Protein AF-A0A7X0H4E6-F1 (afdb_monomer_lite)

pLDDT: mean 77.55, std 11.46, range [37.31, 93.31]

Secondary structure (DSSP, 8-state):
---TT--EEETTT--B-TTS-SEEE-TTT--EEETTTTBTEEE--HHHHHHHHHHHHHHHHHHHHHHHHHHHHHHHHHHHHHH-S--HHHHHHHHHHHHHHHHHHHHHHHHHT-

Foldseek 3Di:
DDPPPFFKAFPPPRHTCPPPDQWAADPPPRHTAHNVVRPRIDGPDCVVVVVVVVVVVVVVCVLVVLVVVLVVLQVVLVVVLVVDPDNPVSNVVSVVVSVVSVVVSVVVVVVVVD

Organism: NCBI:txid1385975

Structure (mmCIF, N/CA/C/O backbone):
data_AF-A0A7X0H4E6-F1
#
_entry.id   AF-A0A7X0H4E6-F1
#
loop_
_atom_site.group_PDB
_atom_site.id
_atom_site.type_symbol
_atom_site.label_atom_id
_atom_site.label_alt_id
_atom_site.label_comp_id
_atom_site.label_asym_id
_atom_site.label_entity_id
_atom_site.label_seq_id
_atom_site.pdbx_PDB_ins_code
_atom_site.Cart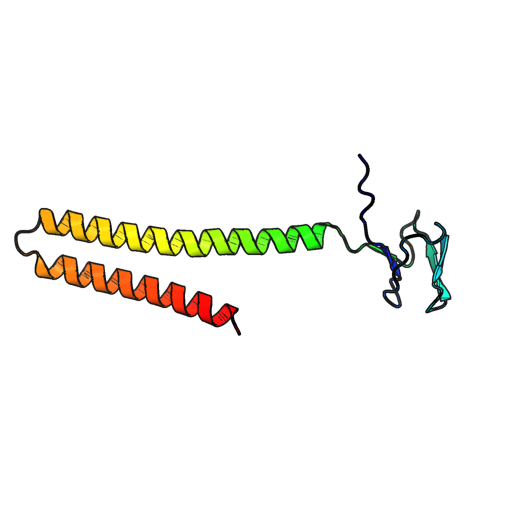n_x
_atom_site.Cartn_y
_atom_site.Cartn_z
_atom_site.occupancy
_atom_site.B_iso_or_equiv
_atom_site.auth_seq_id
_atom_site.auth_comp_id
_atom_site.auth_asym_id
_atom_site.auth_atom_id
_atom_site.pdbx_PDB_model_num
ATOM 1 N N . MET A 1 1 ? -7.866 22.689 16.977 1.00 37.31 1 MET A N 1
ATOM 2 C CA . MET A 1 1 ? -9.101 22.182 16.346 1.00 37.31 1 MET A CA 1
ATOM 3 C C . MET A 1 1 ? -9.160 20.709 16.720 1.00 37.31 1 MET A C 1
ATOM 5 O O . MET A 1 1 ? -8.341 19.957 16.221 1.00 37.31 1 MET A O 1
ATOM 9 N N . LEU A 1 2 ? -9.922 20.361 17.761 1.00 48.38 2 LEU A N 1
ATOM 10 C CA . LEU A 1 2 ? -9.908 19.023 18.371 1.00 48.38 2 LEU A CA 1
ATOM 11 C C . LEU A 1 2 ? -10.544 18.007 17.413 1.00 48.38 2 LEU A C 1
ATOM 13 O O . LEU A 1 2 ? -11.665 18.234 16.965 1.00 48.38 2 LEU A O 1
ATOM 17 N N . ASP A 1 3 ? -9.820 16.925 17.123 1.00 51.00 3 ASP A N 1
ATOM 18 C CA . ASP A 1 3 ? -10.276 15.725 16.415 1.00 51.00 3 ASP A CA 1
ATOM 19 C C . ASP A 1 3 ? -11.608 15.199 16.984 1.00 51.00 3 ASP A C 1
ATOM 21 O O . ASP A 1 3 ? -11.639 14.440 17.952 1.00 51.00 3 ASP A O 1
ATOM 25 N N . LEU A 1 4 ? -12.725 15.608 16.380 1.00 56.59 4 LEU A N 1
ATOM 26 C CA . LEU A 1 4 ? -14.084 15.156 16.707 1.00 56.59 4 LEU A CA 1
ATOM 27 C C . LEU A 1 4 ? -14.466 13.832 16.015 1.00 56.59 4 LEU A C 1
ATOM 29 O O . LEU A 1 4 ? -15.597 13.384 16.159 1.00 56.59 4 LEU A O 1
ATOM 33 N N . ASP A 1 5 ? -13.532 13.184 15.312 1.00 58.03 5 ASP A N 1
ATOM 34 C CA . ASP A 1 5 ? -13.772 11.973 14.505 1.00 58.03 5 ASP A CA 1
ATOM 35 C C . ASP A 1 5 ? -13.146 10.695 15.098 1.00 58.03 5 ASP A C 1
ATOM 37 O O . ASP A 1 5 ? -12.964 9.680 14.420 1.00 58.03 5 ASP A O 1
ATOM 41 N N . ALA A 1 6 ? -12.790 10.706 16.385 1.00 63.75 6 ALA A N 1
ATOM 42 C CA . ALA A 1 6 ? -12.389 9.481 17.066 1.00 63.75 6 ALA A CA 1
ATOM 43 C C . ALA A 1 6 ? -13.627 8.597 17.284 1.00 63.75 6 ALA A C 1
ATOM 45 O O . ALA A 1 6 ? -14.339 8.752 18.274 1.00 63.75 6 ALA A O 1
ATOM 46 N N . LYS A 1 7 ? -13.881 7.659 16.363 1.00 74.06 7 LYS A N 1
ATOM 47 C CA . LYS A 1 7 ? -14.930 6.643 16.527 1.00 74.06 7 LYS A CA 1
ATOM 48 C C . LYS A 1 7 ? -14.645 5.803 17.769 1.00 74.06 7 LYS A C 1
ATOM 50 O O . LYS A 1 7 ? -13.640 5.085 17.840 1.00 74.06 7 LYS A O 1
ATOM 55 N N . VAL A 1 8 ? -15.537 5.894 18.750 1.00 82.69 8 VAL A N 1
ATOM 56 C CA . VAL A 1 8 ? -15.449 5.123 19.989 1.00 82.69 8 VAL A CA 1
ATOM 57 C C . VAL A 1 8 ? -16.483 4.015 19.952 1.00 82.69 8 VAL A C 1
ATOM 59 O O . VAL A 1 8 ? -17.667 4.273 19.797 1.00 82.69 8 VAL A O 1
ATOM 62 N N . SER A 1 9 ? -16.029 2.780 20.113 1.00 89.06 9 SER A N 1
ATOM 63 C CA . SER A 1 9 ? -16.882 1.589 20.132 1.00 89.06 9 SER A CA 1
ATOM 64 C C . SER A 1 9 ? -16.797 0.894 21.487 1.00 89.06 9 SER A C 1
ATOM 66 O O . SER A 1 9 ? -15.818 1.046 22.219 1.00 89.06 9 SER A O 1
ATOM 68 N N . CYS A 1 10 ? -17.830 0.141 21.856 1.00 89.19 10 CYS A N 1
ATOM 69 C CA . CYS A 1 10 ? -17.799 -0.687 23.056 1.00 89.19 10 CYS A CA 1
ATOM 70 C C . CYS A 1 10 ? -16.769 -1.809 22.890 1.00 89.19 10 CYS A C 1
ATOM 72 O O . CYS A 1 10 ? -16.801 -2.536 21.900 1.00 89.19 10 CYS A O 1
ATOM 74 N N . SER A 1 11 ? -15.912 -2.018 23.891 1.00 89.25 11 SER A N 1
ATOM 75 C CA . SER A 1 11 ? -14.872 -3.052 23.823 1.00 89.25 11 SER A CA 1
ATOM 76 C C . SER A 1 11 ? -15.406 -4.487 23.856 1.00 89.25 11 SER A C 1
ATOM 78 O O . SER A 1 11 ? -14.654 -5.412 23.576 1.00 89.25 11 SER A O 1
ATOM 80 N N . ASN A 1 12 ? -16.669 -4.682 24.251 1.00 90.00 12 ASN A N 1
ATOM 81 C CA . ASN A 1 12 ? -17.267 -6.007 24.411 1.00 90.00 12 ASN A CA 1
ATOM 82 C C . ASN A 1 12 ? -18.046 -6.459 23.166 1.00 90.00 12 ASN A C 1
ATOM 84 O O . ASN A 1 12 ? -17.855 -7.571 22.692 1.00 90.00 12 ASN A O 1
ATOM 88 N N . CYS A 1 13 ? -18.917 -5.601 22.626 1.00 89.94 13 CYS A N 1
ATOM 89 C CA . CYS A 1 13 ? -19.762 -5.943 21.474 1.00 89.94 13 CYS A CA 1
ATOM 90 C C . CYS A 1 13 ? -19.438 -5.161 20.194 1.00 89.94 13 CYS A C 1
ATOM 92 O O . CYS A 1 13 ? -20.022 -5.445 19.154 1.00 89.94 13 CYS A O 1
ATOM 94 N N . GLY A 1 14 ? -18.555 -4.158 20.250 1.00 86.81 14 GLY A N 1
ATOM 95 C CA . GLY A 1 14 ? -18.227 -3.316 19.097 1.00 86.81 14 GLY A CA 1
ATOM 96 C C . GLY A 1 14 ? -19.294 -2.281 18.723 1.00 86.81 14 GLY A C 1
ATOM 97 O O . GLY A 1 14 ? -19.115 -1.586 17.727 1.00 86.81 14 GLY A O 1
ATOM 98 N N . TYR A 1 15 ? -20.376 -2.146 19.503 1.00 85.62 15 TYR A N 1
ATOM 99 C CA . TYR A 1 15 ? -21.421 -1.145 19.255 1.00 85.62 15 TYR A CA 1
ATOM 100 C C . TYR A 1 15 ? -20.844 0.274 19.251 1.00 85.62 15 TYR A C 1
ATOM 102 O O . TYR A 1 15 ? -20.008 0.602 20.098 1.00 85.62 15 TYR A O 1
ATOM 110 N N . ASP A 1 16 ? -21.299 1.106 18.316 1.00 86.88 16 ASP A N 1
ATOM 111 C CA . ASP A 1 16 ? -20.844 2.487 18.181 1.00 86.88 16 ASP A CA 1
ATOM 112 C C . ASP A 1 16 ? -21.379 3.342 19.340 1.00 86.88 16 ASP A C 1
ATOM 114 O O . ASP A 1 16 ? -22.585 3.493 19.530 1.00 86.88 16 ASP A O 1
ATOM 118 N N . LEU A 1 17 ? -20.464 3.882 20.144 1.00 85.69 17 LEU A N 1
ATOM 119 C CA . LEU A 1 17 ? -20.763 4.756 21.275 1.00 85.69 17 LEU A CA 1
ATOM 120 C C . LEU A 1 17 ? -20.609 6.239 20.890 1.00 85.69 17 LEU A C 1
ATOM 122 O O . LEU A 1 17 ? -20.469 7.102 21.761 1.00 85.69 17 LEU A O 1
ATOM 126 N N . MET A 1 18 ? -20.630 6.576 19.599 1.00 82.69 18 MET A N 1
ATOM 127 C CA . MET A 1 18 ? -20.729 7.968 19.174 1.00 82.69 18 MET A CA 1
ATOM 128 C C . MET A 1 18 ? -22.097 8.564 19.534 1.00 82.69 18 MET A C 1
ATOM 130 O O . MET A 1 18 ? -23.149 8.003 19.240 1.00 82.69 18 MET A O 1
ATOM 134 N N . GLY A 1 19 ? -22.081 9.735 20.176 1.00 79.44 19 GLY A N 1
ATOM 135 C CA . GLY A 1 19 ? -23.291 10.490 20.524 1.00 79.44 19 GLY A CA 1
ATOM 136 C C . GLY A 1 19 ? -24.023 10.036 21.793 1.00 79.44 19 GLY A C 1
ATOM 137 O O . GLY A 1 19 ? -25.023 10.654 22.151 1.00 79.44 19 GLY A O 1
ATOM 138 N N . VAL A 1 20 ? -23.539 9.009 22.503 1.00 80.06 20 VAL A N 1
ATOM 139 C CA . VAL A 1 20 ? -24.081 8.624 23.820 1.00 80.06 20 VAL A CA 1
ATOM 140 C C . VAL A 1 20 ? -23.412 9.392 24.968 1.00 80.06 20 VAL A C 1
ATOM 142 O O . VAL A 1 20 ? -22.406 10.081 24.787 1.00 80.06 20 VAL A O 1
ATOM 145 N N . ALA A 1 21 ? -23.990 9.295 26.171 1.00 83.25 21 ALA A N 1
ATOM 146 C CA . ALA A 1 21 ? -23.468 9.939 27.376 1.00 83.25 21 ALA A CA 1
ATOM 147 C C . ALA A 1 21 ? -22.007 9.542 27.657 1.00 83.25 21 ALA A C 1
ATOM 149 O O . ALA A 1 21 ? -21.593 8.427 27.336 1.00 83.25 21 ALA A O 1
ATOM 150 N N . ARG A 1 22 ? -21.241 10.448 28.290 1.00 84.38 22 ARG A N 1
ATOM 151 C CA . ARG A 1 22 ? -19.809 10.261 28.611 1.00 84.38 22 ARG A CA 1
ATOM 152 C C . ARG A 1 22 ? -19.522 9.010 29.438 1.00 84.38 22 ARG A C 1
ATOM 154 O O . ARG A 1 22 ? -18.460 8.419 29.302 1.00 84.38 22 ARG A O 1
ATOM 161 N N . GLU A 1 23 ? -20.469 8.605 30.261 1.00 89.94 23 GLU A N 1
ATOM 162 C CA . GLU A 1 23 ? -20.406 7.420 31.100 1.00 89.94 23 GLU A CA 1
ATOM 163 C C . GLU A 1 23 ? -21.764 6.726 31.061 1.00 89.94 23 GLU A C 1
ATOM 165 O O . GLU A 1 23 ? -22.802 7.370 30.880 1.00 89.94 23 GLU A O 1
ATOM 170 N N . GLY A 1 24 ? -21.772 5.405 31.200 1.00 91.25 24 GLY A N 1
ATOM 171 C CA . GLY A 1 24 ? -23.021 4.663 31.173 1.00 91.25 24 GLY A CA 1
ATOM 172 C C . GLY A 1 24 ? -22.842 3.169 30.981 1.00 91.25 24 GLY A C 1
ATOM 173 O O . GLY A 1 24 ? -21.812 2.580 31.314 1.00 91.25 24 GLY A O 1
ATOM 174 N N . ARG A 1 25 ? -23.894 2.537 30.463 1.00 93.31 25 ARG A N 1
ATOM 175 C CA . ARG A 1 25 ? -23.877 1.136 30.043 1.00 93.31 25 ARG A CA 1
ATOM 176 C C . ARG A 1 25 ? -24.159 1.057 28.555 1.00 93.31 25 ARG A C 1
ATOM 178 O O . ARG A 1 25 ? -25.000 1.792 28.046 1.00 93.31 25 ARG A O 1
ATOM 185 N N . CYS A 1 26 ? -23.462 0.157 27.876 1.00 91.50 26 CYS A N 1
ATOM 186 C CA . CYS A 1 26 ? -23.710 -0.126 26.474 1.00 91.50 26 CYS A CA 1
ATOM 187 C C . CYS A 1 26 ? -25.156 -0.637 26.300 1.00 91.50 26 CYS A C 1
ATOM 189 O O . CYS A 1 26 ? -25.544 -1.545 27.039 1.00 91.50 26 CYS A O 1
ATOM 191 N N . PRO A 1 27 ? -25.942 -0.095 25.351 1.00 89.81 27 PRO A N 1
ATOM 192 C CA . PRO A 1 27 ? -27.335 -0.502 25.147 1.00 89.81 27 PRO A CA 1
ATOM 193 C C . PRO A 1 27 ? -27.473 -1.946 24.645 1.00 89.81 27 PRO A C 1
ATOM 195 O O . PRO A 1 27 ? -28.461 -2.597 24.955 1.00 89.81 27 PRO A O 1
ATOM 198 N N . GLU A 1 28 ? -26.466 -2.460 23.935 1.00 92.12 28 GLU A N 1
ATOM 199 C CA . GLU A 1 28 ? -26.485 -3.818 23.378 1.00 92.12 28 GLU A CA 1
ATOM 200 C C . GLU A 1 28 ? -26.085 -4.884 24.404 1.00 92.12 28 GLU A C 1
ATOM 202 O O . GLU A 1 28 ? -26.769 -5.886 24.581 1.00 92.12 28 GLU A O 1
ATOM 207 N N . CYS A 1 29 ? -24.957 -4.686 25.094 1.00 92.88 29 CYS A N 1
ATOM 208 C CA . CYS A 1 29 ? -24.376 -5.720 25.961 1.00 92.88 29 CYS A CA 1
ATOM 209 C C . CYS A 1 29 ? -24.438 -5.403 27.461 1.00 92.88 29 CYS A C 1
ATOM 211 O O . CYS A 1 29 ? -24.008 -6.213 28.278 1.00 92.88 29 CYS A O 1
ATOM 213 N N . GLY A 1 30 ? -24.902 -4.212 27.847 1.00 93.00 30 GLY A N 1
ATOM 214 C CA . GLY A 1 30 ? -24.988 -3.784 29.246 1.00 93.00 30 GLY A CA 1
ATOM 215 C C . GLY A 1 30 ? -23.646 -3.485 29.928 1.00 93.00 30 GLY A C 1
ATOM 216 O O . GLY A 1 30 ? -23.641 -3.098 31.102 1.00 93.00 30 GLY A O 1
ATOM 217 N N . GLN A 1 31 ? -22.519 -3.631 29.221 1.00 92.94 31 GLN A N 1
ATOM 218 C CA . GLN A 1 31 ? -21.179 -3.382 29.754 1.00 92.94 31 GLN A CA 1
ATOM 219 C C . GLN A 1 31 ? -21.033 -1.918 30.172 1.00 92.94 31 GLN A C 1
ATOM 221 O O . GLN A 1 31 ? -21.395 -1.010 29.421 1.00 92.94 31 GLN A O 1
ATOM 226 N N . ARG A 1 32 ? -20.490 -1.682 31.370 1.00 92.06 32 ARG A N 1
ATOM 227 C CA . ARG A 1 32 ? -20.173 -0.326 31.829 1.00 92.06 32 ARG A CA 1
ATOM 228 C C . ARG A 1 32 ? -19.035 0.258 31.003 1.00 92.06 32 ARG A C 1
ATOM 230 O O . ARG A 1 32 ? -18.029 -0.414 30.782 1.00 92.06 32 ARG A O 1
ATOM 237 N N . TYR A 1 33 ? -19.199 1.507 30.593 1.00 90.75 33 TYR A N 1
ATOM 238 C CA . TYR A 1 33 ? -18.177 2.251 29.879 1.00 90.75 33 TYR A CA 1
ATOM 239 C C . TYR A 1 33 ? -18.029 3.658 30.462 1.00 90.75 33 TYR A C 1
ATOM 241 O O . TYR A 1 33 ? -18.989 4.245 30.965 1.00 90.75 33 TYR A O 1
ATOM 249 N N . ASP A 1 34 ? -16.816 4.188 30.372 1.00 90.31 34 ASP A N 1
ATOM 250 C CA . ASP A 1 34 ? -16.473 5.555 30.746 1.00 90.31 34 ASP A CA 1
ATOM 251 C C . ASP A 1 34 ? -15.527 6.117 29.680 1.00 90.31 34 ASP A C 1
ATOM 253 O O . ASP A 1 34 ? -14.389 5.667 29.529 1.00 90.31 34 ASP A O 1
ATOM 257 N N . LEU A 1 35 ? -16.018 7.086 28.908 1.00 84.44 35 LEU A N 1
ATOM 258 C CA . LEU A 1 35 ? -15.289 7.729 27.817 1.00 84.44 35 LEU A CA 1
ATOM 259 C C . LEU A 1 35 ? -14.174 8.652 28.326 1.00 84.44 35 LEU A C 1
ATOM 261 O O . LEU A 1 35 ? -13.187 8.848 27.612 1.00 84.44 35 LEU A O 1
ATOM 265 N N . ALA A 1 36 ? -14.309 9.211 29.534 1.00 84.12 36 ALA A N 1
ATOM 266 C CA . ALA A 1 36 ? -13.309 10.090 30.136 1.00 84.12 36 ALA A CA 1
ATOM 267 C C . ALA A 1 36 ? -12.109 9.287 30.651 1.00 84.12 36 ALA A C 1
ATOM 269 O O . ALA A 1 36 ? -10.964 9.679 30.427 1.00 84.12 36 ALA A O 1
ATOM 270 N N . LEU A 1 37 ? -12.376 8.138 31.277 1.00 84.69 37 LEU A N 1
ATOM 271 C CA . LEU A 1 37 ? -11.345 7.218 31.766 1.00 84.69 37 LEU A CA 1
ATOM 272 C C . LEU A 1 37 ? -10.879 6.204 30.707 1.00 84.69 37 LEU A C 1
ATOM 274 O O . LEU A 1 37 ? -9.875 5.525 30.905 1.00 84.69 37 LEU A O 1
ATOM 278 N N . GLY A 1 38 ? -11.582 6.093 29.575 1.00 82.06 38 GLY A N 1
ATOM 279 C CA . GLY A 1 38 ? -11.296 5.102 28.534 1.00 82.06 38 GLY A CA 1
ATOM 280 C C . GLY A 1 38 ? -11.622 3.662 28.947 1.00 82.06 38 GLY A C 1
ATOM 281 O O . GLY A 1 38 ? -11.087 2.723 28.362 1.00 82.06 38 GLY A O 1
ATOM 282 N N . MET A 1 39 ? -12.484 3.465 29.948 1.00 86.06 39 MET A N 1
ATOM 283 C CA . MET A 1 39 ? -12.888 2.137 30.411 1.00 86.06 39 MET A CA 1
ATOM 284 C C . MET A 1 39 ? -14.006 1.564 29.542 1.00 86.06 39 MET A C 1
ATOM 286 O O . MET A 1 39 ? -14.980 2.249 29.239 1.00 86.06 39 MET A O 1
ATOM 290 N N . GLY A 1 40 ? -13.896 0.283 29.178 1.00 81.56 40 GLY A N 1
ATOM 291 C CA . GLY A 1 40 ? -14.950 -0.433 28.447 1.00 81.56 40 GLY A CA 1
ATOM 292 C C . GLY A 1 40 ? -15.140 0.024 26.996 1.00 81.56 40 GLY A C 1
ATOM 293 O O . GLY A 1 40 ? -16.168 -0.280 26.384 1.00 81.56 40 GLY A O 1
ATOM 294 N N . VAL A 1 41 ? -14.163 0.752 26.441 1.00 86.31 41 VAL A N 1
ATOM 295 C CA . VAL A 1 41 ? -14.209 1.276 25.076 1.00 86.31 41 VAL A CA 1
ATOM 296 C C . VAL A 1 41 ? -12.958 0.939 24.279 1.00 86.31 41 VAL A C 1
ATOM 298 O O . VAL A 1 41 ? -11.836 0.976 24.779 1.00 86.31 41 VAL A O 1
ATOM 301 N N . THR A 1 42 ? -13.155 0.653 23.001 1.00 83.94 42 THR A N 1
ATOM 302 C CA . THR A 1 42 ? -12.111 0.569 21.988 1.00 83.94 42 THR A CA 1
ATOM 303 C C . THR A 1 42 ? -12.103 1.876 21.216 1.00 83.94 42 THR A C 1
ATOM 305 O O . THR A 1 42 ? -13.057 2.217 20.515 1.00 83.94 42 THR A O 1
ATOM 308 N N . LYS A 1 43 ? -11.015 2.638 21.340 1.00 73.00 43 LYS A N 1
ATOM 309 C CA . LYS A 1 43 ? -10.760 3.741 20.416 1.00 73.00 43 LYS A CA 1
ATOM 310 C C . LYS A 1 43 ? -10.292 3.112 19.112 1.00 73.00 43 LYS A C 1
ATOM 312 O O . LYS A 1 43 ? -9.190 2.563 19.067 1.00 73.00 43 LYS A O 1
ATOM 317 N N . VAL A 1 44 ? -11.114 3.177 18.066 1.00 65.06 44 VAL A N 1
ATOM 318 C CA . VAL A 1 44 ? -10.636 2.887 16.711 1.00 65.06 44 VAL A CA 1
ATOM 319 C C . VAL A 1 44 ? -9.706 4.041 16.370 1.00 65.06 44 VAL A C 1
ATOM 321 O O . VAL A 1 44 ? -10.136 5.127 15.993 1.00 65.06 44 VAL A O 1
ATOM 324 N N . SER A 1 45 ? -8.425 3.850 16.677 1.00 57.03 45 SER A N 1
ATOM 325 C CA . SER A 1 45 ? -7.428 4.905 16.587 1.00 57.03 45 SER A CA 1
ATOM 326 C C . SER A 1 45 ? -7.370 5.398 15.148 1.00 57.03 45 SER A C 1
ATOM 328 O O . SER A 1 45 ? -7.210 4.597 14.226 1.00 57.03 45 SER A O 1
ATOM 330 N N . ALA A 1 46 ? -7.445 6.714 14.951 1.00 56.91 46 ALA A N 1
ATOM 331 C CA . ALA A 1 46 ? -7.197 7.356 13.661 1.00 56.91 46 ALA A CA 1
ATOM 332 C C . ALA A 1 46 ? -5.854 6.912 13.033 1.00 56.91 46 ALA A C 1
ATOM 334 O O . ALA A 1 46 ? -5.686 6.957 11.814 1.00 56.91 46 ALA A O 1
ATOM 335 N N . ASN A 1 47 ? -4.930 6.371 13.841 1.00 52.06 47 ASN A N 1
ATOM 336 C CA . ASN A 1 47 ? -3.707 5.727 13.370 1.00 52.06 47 ASN A CA 1
ATOM 337 C C . ASN A 1 47 ? -3.949 4.506 12.464 1.00 52.06 47 ASN A C 1
ATOM 339 O O . ASN A 1 47 ? -3.110 4.229 11.615 1.00 52.06 47 ASN A O 1
ATOM 343 N N . MET A 1 48 ? -5.079 3.800 12.570 1.00 51.59 48 MET A N 1
ATOM 344 C CA . MET A 1 48 ? -5.410 2.698 11.657 1.00 51.59 48 MET A CA 1
ATOM 345 C C . MET A 1 48 ? -5.726 3.216 10.241 1.00 51.59 48 MET A C 1
ATOM 347 O O . MET A 1 48 ? -5.298 2.615 9.258 1.00 51.59 48 MET A O 1
ATOM 351 N N . LEU A 1 49 ? -6.364 4.390 10.122 1.00 55.00 49 LEU A N 1
ATOM 352 C CA . LEU A 1 49 ? -6.512 5.086 8.835 1.00 55.00 49 LEU A CA 1
ATOM 353 C C . LEU A 1 49 ? -5.179 5.654 8.324 1.00 55.00 49 LEU A C 1
ATOM 355 O O . LEU A 1 49 ? -4.952 5.696 7.113 1.00 55.00 49 LEU A O 1
ATOM 359 N N . ALA A 1 50 ? -4.286 6.078 9.224 1.00 53.91 50 ALA A N 1
ATOM 360 C CA . ALA A 1 50 ? -2.940 6.509 8.849 1.00 53.91 50 ALA A CA 1
ATOM 361 C C . ALA A 1 50 ? -2.090 5.340 8.318 1.00 53.91 50 ALA A C 1
ATOM 363 O O . ALA A 1 50 ? -1.363 5.516 7.340 1.00 53.91 50 ALA A O 1
ATOM 364 N N . HIS A 1 51 ? -2.238 4.137 8.886 1.00 54.91 51 HIS A N 1
ATOM 365 C CA . HIS A 1 51 ? -1.559 2.937 8.396 1.00 54.91 51 HIS A CA 1
ATOM 366 C C . HIS A 1 51 ? -2.031 2.567 6.982 1.00 54.91 51 HIS A C 1
ATOM 368 O O . HIS A 1 51 ? -1.209 2.380 6.090 1.00 54.91 51 HIS A O 1
ATOM 374 N N . GLN A 1 52 ? -3.341 2.653 6.723 1.00 59.59 52 GLN A N 1
ATOM 375 C CA . GLN A 1 52 ? -3.907 2.383 5.397 1.00 59.59 52 GLN A CA 1
ATOM 376 C C . GLN A 1 52 ? -3.446 3.375 4.303 1.00 59.59 52 GLN A C 1
ATOM 378 O O . GLN A 1 52 ? -3.448 3.045 3.114 1.00 59.59 52 GLN A O 1
ATOM 383 N N . ARG A 1 53 ? -3.045 4.607 4.663 1.00 57.25 53 ARG A N 1
ATOM 384 C CA . ARG A 1 53 ? -2.408 5.546 3.713 1.00 57.25 53 ARG A CA 1
ATOM 385 C C . ARG A 1 53 ? -0.936 5.216 3.459 1.00 57.25 53 ARG A C 1
ATOM 387 O O . ARG A 1 53 ? -0.468 5.452 2.346 1.00 57.25 53 ARG A O 1
ATOM 394 N N . GLY A 1 54 ? -0.231 4.675 4.454 1.00 58.47 54 GLY A N 1
ATOM 395 C CA . GLY A 1 54 ? 1.171 4.265 4.330 1.00 58.47 54 GLY A CA 1
ATOM 396 C C . GLY A 1 54 ? 1.369 3.165 3.288 1.00 58.47 54 GLY A C 1
ATOM 397 O O . GLY A 1 54 ? 2.274 3.257 2.459 1.00 58.47 54 GLY A O 1
ATOM 398 N N . ASP A 1 55 ? 0.454 2.198 3.245 1.00 66.19 55 ASP A N 1
ATOM 399 C CA . ASP A 1 55 ? 0.549 1.053 2.331 1.00 66.19 55 ASP A CA 1
ATOM 400 C C . ASP A 1 55 ? 0.4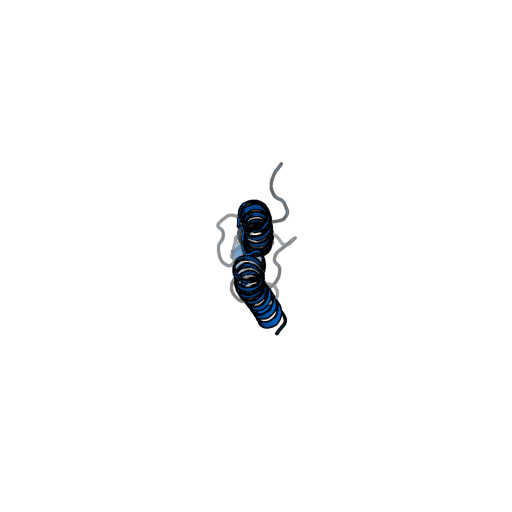87 1.473 0.857 1.00 66.19 55 ASP A C 1
ATOM 402 O O . ASP A 1 55 ? 1.244 0.979 0.018 1.00 66.19 55 ASP A O 1
ATOM 406 N N . LYS A 1 56 ? -0.342 2.476 0.536 1.00 68.31 56 LYS A N 1
ATOM 407 C CA . LYS A 1 56 ? -0.438 3.015 -0.829 1.00 68.31 56 LYS A CA 1
ATOM 408 C C . LYS A 1 56 ? 0.837 3.732 -1.265 1.00 68.31 56 LYS A C 1
ATOM 410 O O . LYS A 1 56 ? 1.188 3.667 -2.440 1.00 68.31 56 LYS A O 1
ATOM 415 N N . ALA A 1 57 ? 1.527 4.410 -0.347 1.00 76.12 57 ALA A N 1
ATOM 416 C CA . ALA A 1 57 ? 2.767 5.117 -0.655 1.00 76.12 57 ALA A CA 1
ATOM 417 C C . ALA A 1 57 ? 3.920 4.138 -0.908 1.00 76.12 57 ALA A C 1
ATOM 419 O O . ALA A 1 57 ? 4.647 4.293 -1.888 1.00 76.12 57 ALA A O 1
ATOM 420 N N . ILE A 1 58 ? 4.042 3.096 -0.081 1.00 77.56 58 ILE A N 1
ATOM 421 C CA . ILE A 1 58 ? 5.033 2.027 -0.274 1.00 77.56 58 ILE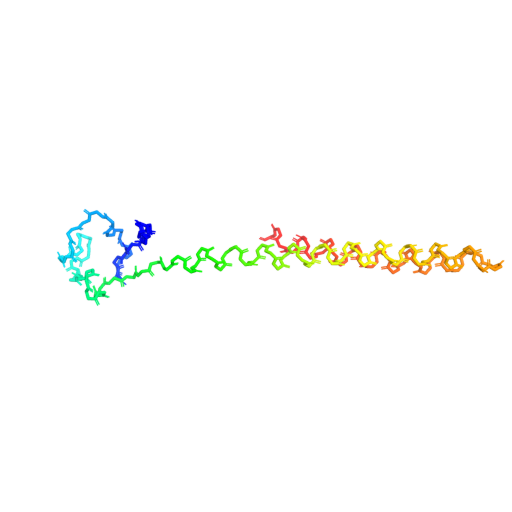 A CA 1
ATOM 422 C C . ILE A 1 58 ? 4.807 1.341 -1.623 1.00 77.56 58 ILE A C 1
ATOM 424 O O . ILE A 1 58 ? 5.759 1.102 -2.370 1.00 77.56 58 ILE A O 1
ATOM 428 N N . TYR A 1 59 ? 3.544 1.095 -1.971 1.00 74.25 59 TYR A N 1
ATOM 429 C CA . TYR A 1 59 ? 3.189 0.525 -3.261 1.00 74.25 59 TYR A CA 1
ATOM 430 C C . TYR A 1 59 ? 3.586 1.423 -4.437 1.00 74.25 59 TYR A C 1
ATOM 432 O O . TYR A 1 59 ? 4.255 0.974 -5.368 1.00 74.25 59 TYR A O 1
ATOM 440 N N . LEU A 1 60 ? 3.235 2.711 -4.372 1.00 78.75 60 LEU A N 1
ATOM 441 C CA . LEU A 1 60 ? 3.577 3.682 -5.411 1.00 78.75 60 LEU A CA 1
ATOM 442 C C . LEU A 1 60 ? 5.094 3.763 -5.609 1.00 78.75 60 LEU A C 1
ATOM 444 O O . LEU A 1 60 ? 5.568 3.675 -6.737 1.00 78.75 60 LEU A O 1
ATOM 448 N N . VAL A 1 61 ? 5.865 3.846 -4.524 1.00 81.00 61 VAL A N 1
ATOM 449 C CA . VAL A 1 61 ? 7.333 3.875 -4.591 1.00 81.00 61 VAL A CA 1
ATOM 450 C C . VAL A 1 61 ? 7.879 2.615 -5.262 1.00 81.00 61 VAL A C 1
ATOM 452 O O . VAL A 1 61 ? 8.768 2.707 -6.108 1.00 81.00 61 VAL A O 1
ATOM 455 N N . LYS A 1 62 ? 7.326 1.440 -4.945 1.00 80.19 62 LYS A N 1
ATOM 456 C CA . LYS A 1 62 ? 7.772 0.168 -5.522 1.00 80.19 62 LYS A CA 1
ATOM 457 C C . LYS A 1 62 ? 7.478 0.083 -7.024 1.00 80.19 62 LYS A C 1
ATOM 459 O O . LYS A 1 62 ? 8.366 -0.283 -7.793 1.00 80.19 62 LYS A O 1
ATOM 464 N N . VAL A 1 63 ? 6.274 0.470 -7.452 1.00 80.38 63 VAL A N 1
ATOM 465 C CA . VAL A 1 63 ? 5.870 0.453 -8.869 1.00 80.38 63 VAL A CA 1
ATOM 466 C C . VAL A 1 63 ? 6.673 1.465 -9.689 1.00 80.38 63 VAL A C 1
ATOM 468 O O . VAL A 1 63 ? 7.241 1.107 -10.723 1.00 80.38 63 VAL A O 1
ATOM 471 N N . TRP A 1 64 ? 6.782 2.710 -9.217 1.00 83.75 64 TRP A N 1
ATOM 472 C CA . TRP A 1 64 ? 7.559 3.745 -9.904 1.00 83.75 64 TRP A CA 1
ATOM 473 C C . TRP A 1 64 ? 9.055 3.424 -9.925 1.00 83.75 64 TRP A C 1
ATOM 475 O O . TRP A 1 64 ? 9.710 3.671 -10.936 1.00 83.75 64 TRP A O 1
ATOM 485 N N . GLY A 1 65 ? 9.586 2.806 -8.866 1.00 84.81 65 GLY A N 1
ATOM 486 C CA . GLY A 1 65 ? 10.970 2.336 -8.818 1.00 84.81 65 GLY A CA 1
ATOM 487 C C . GLY A 1 65 ? 11.280 1.293 -9.897 1.00 84.81 65 GLY A C 1
ATOM 488 O O . GLY A 1 65 ? 12.281 1.423 -10.600 1.00 84.81 65 GLY A O 1
ATOM 489 N N . MET A 1 66 ? 10.402 0.300 -10.090 1.00 82.62 66 MET A N 1
ATOM 490 C CA . MET A 1 66 ? 10.580 -0.709 -11.147 1.00 82.62 66 MET A CA 1
ATOM 491 C C . MET A 1 66 ? 10.453 -0.107 -12.551 1.00 82.62 66 MET A C 1
ATOM 493 O O . MET A 1 66 ? 11.255 -0.424 -13.428 1.00 82.62 66 MET A O 1
ATOM 497 N N . ALA A 1 67 ? 9.481 0.785 -12.761 1.00 80.94 67 ALA A N 1
ATOM 498 C CA . ALA A 1 67 ? 9.300 1.461 -14.044 1.00 80.94 67 ALA A CA 1
ATOM 499 C C . ALA A 1 67 ? 10.519 2.325 -14.411 1.00 80.94 67 ALA A C 1
ATOM 501 O O . ALA A 1 67 ? 11.020 2.249 -15.534 1.00 80.94 67 ALA A O 1
ATOM 502 N N . PHE A 1 68 ? 11.042 3.101 -13.456 1.00 86.44 68 PHE A N 1
ATOM 503 C CA . PHE A 1 68 ? 12.213 3.947 -13.673 1.00 86.44 68 PHE A CA 1
ATOM 504 C C . PHE A 1 68 ? 13.471 3.120 -13.962 1.00 86.44 68 PHE A C 1
ATOM 506 O O . PHE A 1 68 ? 14.223 3.449 -14.877 1.00 86.44 68 PHE A O 1
ATOM 513 N N . ALA A 1 69 ? 13.670 2.010 -13.242 1.00 82.62 69 ALA A N 1
ATOM 514 C CA . ALA A 1 69 ? 14.774 1.087 -13.497 1.00 82.62 69 ALA A CA 1
ATOM 515 C C . ALA A 1 69 ? 14.718 0.500 -14.919 1.00 82.62 69 ALA A C 1
ATOM 517 O O . ALA A 1 69 ? 15.735 0.475 -15.612 1.00 82.62 69 ALA A O 1
ATOM 518 N N . ALA A 1 70 ? 13.532 0.096 -15.389 1.00 80.56 70 ALA A N 1
ATOM 519 C CA . ALA A 1 70 ? 13.360 -0.424 -16.745 1.00 80.56 70 ALA A CA 1
ATOM 520 C C . ALA A 1 70 ? 13.703 0.627 -17.818 1.00 80.56 70 ALA A C 1
ATOM 522 O O . ALA A 1 70 ? 14.436 0.329 -18.763 1.00 80.56 70 ALA A O 1
ATOM 523 N N . VAL A 1 71 ? 13.233 1.870 -17.649 1.00 84.44 71 VAL A N 1
ATOM 524 C CA . VAL A 1 71 ? 13.551 2.983 -18.562 1.00 84.44 71 VAL A CA 1
ATOM 525 C C . VAL A 1 71 ? 15.047 3.303 -18.545 1.00 84.44 71 VAL A C 1
ATOM 527 O O . VAL A 1 71 ? 15.640 3.486 -19.607 1.00 84.44 71 VAL A O 1
ATOM 530 N N . ALA A 1 72 ? 15.679 3.317 -17.369 1.00 84.69 72 ALA A N 1
ATOM 531 C CA . ALA A 1 72 ? 17.114 3.549 -17.240 1.00 84.69 72 ALA A CA 1
ATOM 532 C C . ALA A 1 72 ? 17.936 2.459 -17.949 1.00 84.69 72 ALA A C 1
ATOM 534 O O . ALA A 1 72 ? 18.855 2.784 -18.698 1.00 84.69 72 ALA A O 1
ATOM 535 N N . CYS A 1 73 ? 17.581 1.179 -17.788 1.00 82.25 73 CYS A N 1
ATOM 536 C CA . CYS A 1 73 ? 18.247 0.079 -18.490 1.00 82.25 73 CYS A CA 1
ATOM 537 C C . CYS A 1 73 ? 18.115 0.190 -20.016 1.00 82.25 73 CYS A C 1
ATOM 539 O O . CYS A 1 73 ? 19.106 0.006 -20.723 1.00 82.25 73 CYS A O 1
ATOM 541 N N . LEU A 1 74 ? 16.925 0.527 -20.527 1.00 79.62 74 LEU A N 1
ATOM 542 C CA . LEU A 1 74 ? 16.713 0.750 -21.962 1.00 79.62 74 LEU A CA 1
ATOM 543 C C . LEU A 1 74 ? 17.516 1.950 -22.477 1.00 79.62 74 LEU A C 1
ATOM 545 O O . LEU A 1 74 ? 18.148 1.857 -23.528 1.00 79.62 74 LEU A O 1
ATOM 549 N N . GLY A 1 75 ? 17.538 3.050 -21.721 1.00 82.12 75 GLY A N 1
ATOM 550 C CA . GLY A 1 75 ? 18.311 4.244 -22.055 1.00 82.12 75 GLY A CA 1
ATOM 551 C C . GLY A 1 75 ? 19.813 3.966 -22.116 1.00 82.12 75 GLY A C 1
ATOM 552 O O . GLY A 1 75 ? 20.460 4.322 -23.097 1.00 82.12 75 GLY A O 1
ATOM 553 N N . ILE A 1 76 ? 20.359 3.266 -21.115 1.00 82.75 76 ILE A N 1
ATOM 554 C CA . ILE A 1 76 ? 21.779 2.886 -21.066 1.00 82.75 76 ILE A CA 1
ATOM 555 C C . ILE A 1 76 ? 22.123 1.915 -22.203 1.00 82.75 76 ILE A C 1
ATOM 557 O O . ILE A 1 76 ? 23.132 2.106 -22.877 1.00 82.75 76 ILE A O 1
ATOM 561 N N . GLY A 1 77 ? 21.282 0.908 -22.462 1.00 75.44 77 GLY A N 1
ATOM 562 C CA . GLY A 1 77 ? 21.480 -0.028 -23.573 1.00 75.44 77 GLY A CA 1
ATOM 563 C C . GLY A 1 77 ? 21.468 0.664 -24.939 1.00 75.44 77 GLY A C 1
ATOM 564 O O . GLY A 1 77 ? 22.320 0.382 -25.781 1.00 75.44 77 GLY A O 1
ATOM 565 N N . GLY A 1 78 ? 20.558 1.624 -25.134 1.00 77.44 78 GLY A N 1
ATOM 566 C CA . GLY A 1 78 ? 20.514 2.465 -26.329 1.00 77.44 78 GLY A CA 1
ATOM 567 C C . GLY A 1 78 ? 21.758 3.344 -26.478 1.00 77.44 78 GLY A C 1
ATOM 568 O O . GLY A 1 78 ? 22.350 3.383 -27.554 1.00 77.44 78 GLY A O 1
ATOM 569 N N . LEU A 1 79 ? 22.204 3.991 -25.393 1.00 82.62 79 LEU A N 1
ATOM 570 C CA . LEU A 1 79 ? 23.407 4.830 -25.400 1.00 82.62 79 LEU A CA 1
ATOM 571 C C . LEU A 1 79 ? 24.665 4.020 -25.740 1.00 82.62 79 LEU A C 1
ATOM 573 O O . LEU A 1 79 ? 25.469 4.439 -26.567 1.00 82.62 79 LEU A O 1
ATOM 577 N N . LEU A 1 80 ? 24.816 2.840 -25.133 1.00 77.94 80 LEU A N 1
ATOM 578 C CA . LEU A 1 80 ? 25.935 1.935 -25.400 1.00 77.94 80 LEU A CA 1
ATOM 579 C C . LEU A 1 80 ? 25.927 1.425 -26.848 1.00 77.94 80 LEU A C 1
ATOM 581 O O . LEU A 1 80 ? 26.992 1.260 -27.440 1.00 77.94 80 LEU A O 1
ATOM 585 N N . SER A 1 81 ? 24.746 1.235 -27.443 1.00 76.69 81 SER A N 1
ATOM 586 C CA . SER A 1 81 ? 24.614 0.834 -28.847 1.00 76.69 81 SER A CA 1
ATOM 587 C C . SER A 1 81 ? 25.073 1.908 -29.837 1.00 76.69 81 SER A C 1
ATOM 589 O O . SER A 1 81 ? 25.413 1.560 -30.964 1.00 76.69 81 SER A O 1
ATOM 591 N N . LEU A 1 82 ? 25.081 3.190 -29.454 1.00 81.31 82 LEU A N 1
ATOM 592 C CA . LEU A 1 82 ? 25.593 4.274 -30.304 1.00 81.31 82 LEU A CA 1
ATOM 593 C C . LEU A 1 82 ? 27.127 4.327 -30.324 1.00 81.31 82 LEU A C 1
ATOM 595 O O . LEU A 1 82 ? 27.707 4.946 -31.212 1.00 81.31 82 LEU A O 1
ATOM 599 N N . VAL A 1 83 ? 27.779 3.694 -29.345 1.00 85.19 83 VAL A N 1
ATOM 600 C CA . VAL A 1 83 ? 29.238 3.713 -29.174 1.00 85.19 83 VAL A CA 1
ATOM 601 C C . VAL A 1 83 ? 29.889 2.417 -29.679 1.00 85.19 83 VAL A C 1
ATOM 603 O O . VAL A 1 83 ? 31.081 2.419 -29.981 1.00 85.19 83 VAL A O 1
ATOM 606 N N . SER A 1 84 ? 29.142 1.310 -29.810 1.00 77.62 84 SER A N 1
ATOM 607 C CA . SER A 1 84 ? 29.698 0.026 -30.259 1.00 77.62 84 SER A CA 1
ATOM 608 C C . SER A 1 84 ? 29.675 -0.151 -31.782 1.00 77.62 84 SER A C 1
ATOM 610 O O . SER A 1 84 ? 28.722 0.199 -32.472 1.00 77.62 84 SER A O 1
ATOM 612 N N . SER A 1 85 ? 30.727 -0.775 -32.312 1.00 75.38 85 SER A N 1
ATOM 613 C CA . SER A 1 85 ? 30.865 -1.164 -33.723 1.00 75.38 85 SER A CA 1
ATOM 614 C C . SER A 1 85 ? 30.031 -2.398 -34.112 1.00 75.38 85 SER A C 1
ATOM 616 O O . SER A 1 85 ? 29.853 -2.670 -35.296 1.00 75.38 85 SER A O 1
ATOM 618 N N . GLU A 1 86 ? 29.466 -3.113 -33.131 1.00 78.19 86 GLU A N 1
ATOM 619 C CA . GLU A 1 86 ? 28.524 -4.229 -33.306 1.00 78.19 86 GLU A CA 1
ATOM 620 C C . GLU A 1 86 ? 27.250 -3.974 -32.464 1.00 78.19 86 GLU A C 1
ATOM 622 O O . GLU A 1 86 ? 27.218 -4.298 -31.271 1.00 78.19 86 GLU A O 1
ATOM 627 N N . PRO A 1 87 ? 26.191 -3.370 -33.035 1.00 69.38 87 PRO A N 1
ATOM 628 C CA . PRO A 1 87 ? 25.044 -2.866 -32.265 1.00 69.38 87 PRO A CA 1
ATOM 629 C C . PRO A 1 87 ? 24.028 -3.942 -31.832 1.00 69.38 87 PRO A C 1
ATOM 631 O O . PRO A 1 87 ? 23.194 -3.698 -30.964 1.00 69.38 87 PRO A O 1
ATOM 634 N N . SER A 1 88 ? 24.071 -5.155 -32.390 1.00 78.25 88 SER A N 1
ATOM 635 C CA . SER A 1 88 ? 23.030 -6.178 -32.173 1.00 78.25 88 SER A CA 1
ATOM 636 C C . SER A 1 88 ? 23.056 -6.831 -30.782 1.00 78.25 88 SER A C 1
ATOM 638 O O . SER A 1 88 ? 22.005 -7.139 -30.216 1.00 78.25 88 SER A O 1
ATOM 640 N N . ARG A 1 89 ? 24.244 -7.026 -30.200 1.00 75.50 89 ARG A N 1
ATOM 641 C CA . ARG A 1 89 ? 24.430 -7.663 -28.883 1.00 75.50 89 ARG A CA 1
ATOM 642 C C . ARG A 1 89 ? 23.942 -6.820 -27.693 1.00 75.50 89 ARG A C 1
ATOM 644 O O . ARG A 1 89 ? 23.206 -7.371 -26.871 1.00 75.50 89 ARG A O 1
ATOM 651 N N . PRO A 1 90 ? 24.289 -5.522 -27.564 1.00 73.75 90 PRO A N 1
ATOM 652 C CA . PRO A 1 90 ? 23.846 -4.721 -26.419 1.00 73.75 90 PRO A CA 1
ATOM 653 C C . PRO A 1 90 ? 22.329 -4.483 -26.421 1.00 73.75 90 PRO A C 1
ATOM 655 O O . PRO A 1 90 ? 21.710 -4.449 -25.359 1.00 73.75 90 PRO A O 1
ATOM 658 N N . LEU A 1 91 ? 21.718 -4.398 -27.606 1.00 74.62 91 LEU A N 1
ATOM 659 C CA . LEU A 1 91 ? 20.283 -4.168 -27.772 1.00 74.62 91 LEU A CA 1
ATOM 660 C C . LEU A 1 91 ? 19.450 -5.374 -27.312 1.00 74.62 91 LEU A C 1
ATOM 662 O O . LEU A 1 91 ? 18.486 -5.210 -26.565 1.00 74.62 91 LEU A O 1
ATOM 666 N N . MET A 1 92 ? 19.864 -6.593 -27.679 1.00 79.69 92 MET A N 1
ATOM 667 C CA . MET A 1 92 ? 19.230 -7.830 -27.203 1.00 79.69 92 MET A CA 1
ATOM 668 C C . MET A 1 92 ? 19.361 -8.010 -25.689 1.00 79.69 92 MET A C 1
ATOM 670 O O . MET A 1 92 ? 18.394 -8.390 -25.026 1.00 79.69 92 MET A O 1
ATOM 674 N N . LEU A 1 93 ? 20.536 -7.711 -25.128 1.00 79.81 93 LEU A N 1
ATOM 675 C CA . LEU A 1 93 ? 20.771 -7.858 -23.692 1.00 79.81 93 LEU A CA 1
ATOM 676 C C . LEU A 1 93 ? 19.944 -6.846 -22.883 1.00 79.81 93 LEU A C 1
ATOM 678 O O . LEU A 1 93 ? 19.310 -7.215 -21.894 1.00 79.81 93 LEU A O 1
ATOM 682 N N . GLY A 1 94 ? 19.879 -5.594 -23.348 1.00 74.12 94 GLY A N 1
ATOM 683 C CA . GLY A 1 94 ? 19.027 -4.561 -22.759 1.00 74.12 94 GLY A CA 1
ATOM 684 C C . GLY A 1 94 ? 17.538 -4.915 -22.824 1.00 74.12 94 GLY A C 1
ATOM 685 O O . GLY A 1 94 ? 16.833 -4.779 -21.825 1.00 74.12 94 GLY A O 1
ATOM 686 N N . ALA A 1 95 ? 17.070 -5.441 -23.961 1.00 78.00 95 ALA A N 1
ATOM 687 C CA . ALA A 1 95 ? 15.683 -5.874 -24.129 1.00 78.00 95 ALA A CA 1
ATOM 688 C C . ALA A 1 95 ? 15.311 -7.041 -23.197 1.00 78.00 95 ALA A C 1
ATOM 690 O O . ALA A 1 95 ? 14.237 -7.024 -22.595 1.00 78.00 95 ALA A O 1
ATOM 691 N N . LEU A 1 96 ? 16.203 -8.024 -23.021 1.00 81.19 96 LEU A N 1
ATOM 692 C CA . LEU A 1 96 ? 15.980 -9.152 -22.108 1.00 81.19 96 LEU A CA 1
ATOM 693 C C . LEU A 1 96 ? 15.864 -8.704 -20.648 1.00 81.19 96 LEU A C 1
ATOM 695 O O . LEU A 1 96 ? 14.934 -9.112 -19.950 1.00 81.19 96 LEU A O 1
ATOM 699 N N . ILE A 1 97 ? 16.774 -7.839 -20.194 1.00 81.19 97 ILE A N 1
ATOM 700 C CA . ILE A 1 97 ? 16.756 -7.316 -18.821 1.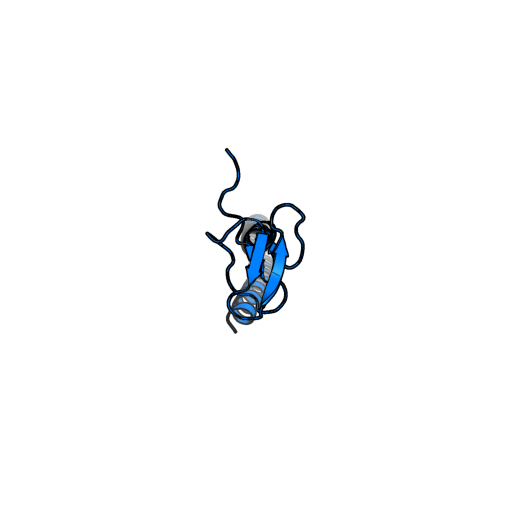00 81.19 97 ILE A CA 1
ATOM 701 C C . ILE A 1 97 ? 15.488 -6.485 -18.585 1.00 81.19 97 ILE A C 1
ATOM 703 O O . ILE A 1 97 ? 14.802 -6.683 -17.581 1.00 81.19 97 ILE A O 1
ATOM 707 N N . ALA A 1 98 ? 15.129 -5.609 -19.529 1.00 78.38 98 ALA A N 1
ATOM 708 C CA . ALA A 1 98 ? 13.904 -4.817 -19.444 1.00 78.38 98 ALA A CA 1
ATOM 709 C C . ALA A 1 98 ? 12.647 -5.704 -19.398 1.00 78.38 98 ALA A C 1
ATOM 711 O O . ALA A 1 98 ? 11.749 -5.458 -18.592 1.00 78.38 98 ALA A O 1
ATOM 712 N N . SER A 1 99 ? 12.604 -6.771 -20.203 1.00 79.19 99 SER A N 1
ATOM 713 C CA . SER A 1 99 ? 11.485 -7.717 -20.223 1.00 79.19 99 SER A CA 1
ATOM 714 C C . SER A 1 99 ? 11.341 -8.484 -18.904 1.00 79.19 99 SER A C 1
ATOM 716 O O . SER A 1 99 ? 10.217 -8.680 -18.444 1.00 79.19 99 SER A O 1
ATOM 718 N N . LEU A 1 100 ? 12.446 -8.891 -18.266 1.00 83.12 100 LEU A N 1
ATOM 719 C CA . LEU A 1 100 ? 12.420 -9.547 -16.950 1.00 83.12 100 LEU A CA 1
ATOM 720 C C . LEU A 1 100 ? 11.870 -8.618 -15.860 1.00 83.12 100 LEU A C 1
ATOM 722 O O . LEU A 1 100 ? 11.025 -9.032 -15.066 1.00 83.12 100 LEU A O 1
ATOM 726 N N . PHE A 1 101 ? 12.299 -7.354 -15.849 1.00 81.00 101 PHE A N 1
ATOM 727 C CA . PHE A 1 101 ? 11.788 -6.354 -14.907 1.00 81.00 101 PHE A CA 1
ATOM 728 C C . PHE A 1 101 ? 10.300 -6.060 -15.125 1.00 81.00 101 PHE A C 1
ATOM 730 O O . PHE A 1 101 ? 9.530 -6.042 -14.162 1.00 81.00 101 PHE A O 1
ATOM 737 N N . ALA A 1 102 ? 9.878 -5.882 -16.380 1.00 78.75 102 ALA A N 1
ATOM 738 C CA . ALA A 1 102 ? 8.475 -5.664 -16.721 1.00 78.75 102 ALA A CA 1
ATOM 739 C C . ALA A 1 102 ? 7.597 -6.853 -16.303 1.00 78.75 102 ALA A C 1
ATOM 741 O O . ALA A 1 102 ? 6.516 -6.661 -15.744 1.00 78.75 102 ALA A O 1
ATOM 742 N N . PHE A 1 103 ? 8.081 -8.081 -16.506 1.00 81.62 103 PHE A N 1
ATOM 743 C CA . PHE A 1 103 ? 7.378 -9.287 -16.079 1.00 81.62 103 PHE A CA 1
ATOM 744 C C . PHE A 1 103 ? 7.265 -9.378 -14.551 1.00 81.62 103 PHE A C 1
ATOM 746 O O . PHE A 1 103 ? 6.183 -9.649 -14.036 1.00 81.62 103 PHE A O 1
ATOM 753 N N . GLY A 1 104 ? 8.334 -9.076 -13.808 1.00 79.62 104 GLY A N 1
ATOM 754 C CA . GLY A 1 104 ? 8.296 -9.032 -12.341 1.00 79.62 104 GLY A CA 1
ATOM 755 C C . GLY A 1 104 ? 7.294 -8.005 -11.796 1.00 79.62 104 GLY A C 1
ATOM 756 O O . GLY A 1 104 ? 6.541 -8.304 -10.864 1.00 79.62 104 GLY A O 1
ATOM 757 N N . ALA A 1 105 ? 7.222 -6.825 -12.417 1.00 77.62 10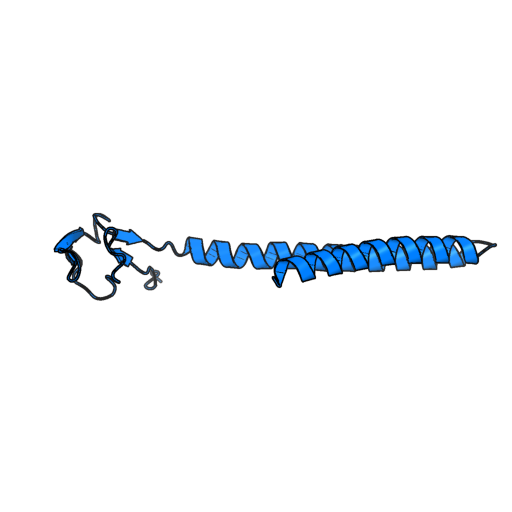5 ALA A N 1
ATOM 758 C CA . ALA A 1 105 ? 6.223 -5.809 -12.089 1.00 77.62 105 ALA A CA 1
ATOM 759 C C . ALA A 1 105 ? 4.793 -6.294 -12.395 1.00 77.62 105 ALA A C 1
ATOM 761 O O . ALA A 1 105 ? 3.897 -6.138 -11.564 1.00 77.62 105 ALA A O 1
ATOM 762 N N . PHE A 1 106 ? 4.591 -6.942 -13.547 1.00 80.12 106 PHE A N 1
ATOM 763 C CA . PHE A 1 106 ? 3.297 -7.497 -13.949 1.00 80.12 106 PHE A CA 1
ATOM 764 C C . PHE A 1 106 ? 2.809 -8.589 -12.990 1.00 80.12 106 PHE A C 1
ATOM 766 O O . PHE A 1 106 ? 1.659 -8.557 -12.556 1.00 80.12 106 PHE A O 1
ATOM 773 N N . VAL A 1 107 ? 3.687 -9.523 -12.613 1.00 77.56 107 VAL A N 1
ATOM 774 C CA . VAL A 1 107 ? 3.376 -10.592 -11.652 1.00 77.56 107 VAL A CA 1
ATOM 775 C C . VAL A 1 107 ? 2.998 -9.999 -10.300 1.00 77.56 107 VAL A C 1
ATOM 777 O O . VAL A 1 107 ? 1.964 -10.376 -9.757 1.00 77.56 107 VAL A O 1
ATOM 780 N N . THR A 1 108 ? 3.782 -9.034 -9.802 1.00 80.62 108 THR A N 1
ATOM 781 C CA . THR A 1 108 ? 3.518 -8.349 -8.525 1.00 80.62 108 THR A CA 1
ATOM 782 C C . THR A 1 108 ? 2.126 -7.711 -8.519 1.00 80.62 108 THR A C 1
ATOM 784 O O . THR A 1 108 ? 1.359 -7.921 -7.581 1.00 80.62 108 THR A O 1
ATOM 787 N N . TRP A 1 109 ? 1.769 -7.005 -9.597 1.00 78.25 109 TRP A N 1
ATOM 788 C CA . TRP A 1 109 ? 0.445 -6.404 -9.768 1.00 78.25 109 TRP A CA 1
ATOM 789 C C . TRP A 1 109 ? -0.683 -7.446 -9.814 1.00 78.25 109 TRP A C 1
ATOM 791 O O . TRP A 1 109 ? -1.762 -7.229 -9.266 1.00 78.25 109 TRP A O 1
ATOM 801 N N . PHE A 1 110 ? -0.444 -8.598 -10.448 1.00 80.50 110 PHE A N 1
ATOM 802 C CA . PHE A 1 110 ? -1.447 -9.656 -10.574 1.00 80.50 110 PHE A CA 1
ATOM 803 C C . PHE A 1 110 ? -1.719 -10.374 -9.249 1.00 80.50 110 PHE A C 1
ATOM 805 O O . PHE A 1 110 ? -2.868 -10.709 -8.962 1.00 80.50 110 PHE A O 1
ATOM 812 N N . THR A 1 111 ? -0.685 -10.604 -8.435 1.00 79.69 111 THR A N 1
ATOM 813 C CA . THR A 1 111 ? -0.830 -11.229 -7.111 1.00 79.69 111 THR A CA 1
ATOM 814 C C . THR A 1 111 ? -1.653 -10.397 -6.141 1.00 79.69 111 THR A C 1
ATOM 816 O O . THR A 1 111 ? -2.340 -10.974 -5.312 1.00 79.69 111 THR A O 1
ATOM 819 N N . GLU A 1 112 ? -1.630 -9.072 -6.256 1.00 64.75 112 GLU A N 1
ATOM 820 C CA . GLU A 1 112 ? -2.437 -8.192 -5.400 1.00 64.75 112 GLU A CA 1
ATOM 821 C C . GLU A 1 112 ? -3.901 -8.079 -5.827 1.00 64.75 112 GLU A C 1
ATOM 823 O O . GLU A 1 112 ? -4.729 -7.602 -5.056 1.00 64.75 112 GLU A O 1
ATOM 828 N N . ARG A 1 113 ? -4.236 -8.464 -7.064 1.00 71.69 113 ARG A N 1
ATOM 829 C CA . ARG A 1 113 ? -5.619 -8.406 -7.558 1.00 71.69 113 ARG A CA 1
ATOM 830 C C . ARG A 1 113 ? -6.473 -9.608 -7.155 1.00 71.69 113 ARG A C 1
ATOM 832 O O . ARG A 1 113 ? -7.683 -9.554 -7.374 1.00 71.69 113 ARG A O 1
ATOM 839 N N . LYS A 1 114 ? -5.858 -10.682 -6.661 1.00 53.03 114 LYS A N 1
ATOM 840 C CA . LYS A 1 114 ? -6.553 -11.853 -6.113 1.00 53.03 114 LYS A CA 1
ATO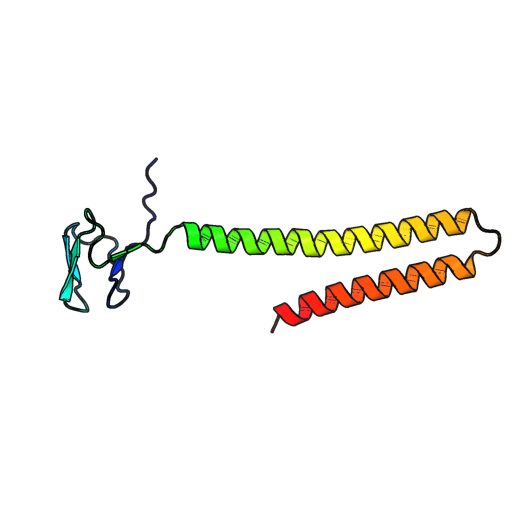M 841 C C . LYS A 1 114 ? -6.796 -11.665 -4.626 1.00 53.03 114 LYS A C 1
ATOM 843 O O . LYS A 1 114 ? -7.899 -12.060 -4.196 1.00 53.03 114 LYS A O 1
#

Sequence (114 aa):
MLDLDAKVSCSNCGYDLMGVAREGRCPECGQRYDLALGMGVTKVSANMLAHQRGDKAIYLVKVWGMAFAAVACLGIGGLLSLVSSEPSRPLMLGALIASLFAFGAFVTWFTERK

Radius of gyration: 27.33 Å; chains: 1; bounding box: 58×34×66 Å